Protein AF-A0AAW2VPW2-F1 (afdb_monomer_lite)

Secondary structure (DSSP, 8-state):
-----------------PPPP---TTSS----S-GGGTTHHHHHHHHHHHHHHHHH------HHHHHHH-HHHHHHHHHHHTT-----TT------HHHHHHHTTPPPP-PPP---PPPPEEETTEEE----

Structure (mmCIF, N/CA/C/O backbone):
data_AF-A0AAW2VPW2-F1
#
_entry.id   AF-A0AAW2VPW2-F1
#
loop_
_atom_site.group_PDB
_atom_site.id
_atom_site.type_symbol
_atom_site.label_atom_id
_atom_site.label_alt_id
_atom_site.label_comp_id
_atom_site.label_asym_id
_atom_site.label_entity_id
_atom_site.label_seq_id
_atom_site.pdbx_PDB_ins_code
_atom_site.Cartn_x
_atom_site.Cartn_y
_atom_site.Cartn_z
_atom_site.occupancy
_atom_site.B_iso_or_equiv
_atom_site.auth_seq_id
_atom_site.auth_comp_id
_atom_site.auth_asym_id
_atom_site.auth_atom_id
_atom_site.pdbx_PDB_model_num
ATOM 1 N N . MET A 1 1 ? 89.823 -27.043 -47.434 1.00 43.06 1 MET A N 1
ATOM 2 C CA . MET A 1 1 ? 90.816 -27.596 -46.493 1.00 43.06 1 MET A CA 1
ATOM 3 C C . MET A 1 1 ? 91.525 -26.398 -45.897 1.00 43.06 1 MET A C 1
ATOM 5 O O . MET A 1 1 ? 91.712 -25.458 -46.658 1.00 43.06 1 MET A O 1
ATOM 9 N N . GLU A 1 2 ? 91.848 -26.469 -44.600 1.00 35.09 2 GLU A N 1
ATOM 10 C CA . GLU A 1 2 ? 92.498 -25.428 -43.776 1.00 35.09 2 GLU A CA 1
ATOM 11 C C . GLU A 1 2 ? 91.530 -24.369 -43.208 1.00 35.09 2 GLU A C 1
ATOM 13 O O . GLU A 1 2 ? 90.725 -23.810 -43.945 1.00 35.09 2 GLU A O 1
ATOM 18 N N . GLU A 1 3 ? 91.494 -24.029 -41.919 1.00 34.03 3 GLU A N 1
ATOM 19 C CA . GLU A 1 3 ? 91.870 -24.655 -40.638 1.00 34.03 3 GLU A CA 1
ATOM 20 C C . GLU A 1 3 ? 91.184 -23.794 -39.552 1.00 34.03 3 GLU A C 1
ATOM 22 O O . GLU A 1 3 ? 90.887 -22.620 -39.775 1.00 34.03 3 GLU A O 1
ATOM 27 N N . ALA A 1 4 ? 90.876 -24.375 -38.394 1.00 43.75 4 ALA A N 1
ATOM 28 C CA . ALA A 1 4 ? 90.246 -23.677 -37.275 1.00 43.75 4 ALA A CA 1
ATOM 29 C C . ALA A 1 4 ? 91.292 -23.014 -36.369 1.00 43.75 4 ALA A C 1
ATOM 31 O O . ALA A 1 4 ? 92.304 -23.647 -36.088 1.00 43.75 4 ALA A O 1
ATOM 32 N N . GLN A 1 5 ? 90.986 -21.848 -35.783 1.00 38.81 5 GLN A N 1
ATOM 33 C CA . GLN A 1 5 ? 91.510 -21.461 -34.466 1.00 38.81 5 GLN A CA 1
ATOM 34 C C . GLN A 1 5 ? 90.438 -20.753 -33.618 1.00 38.81 5 GLN A C 1
ATOM 36 O O . GLN A 1 5 ? 89.663 -19.933 -34.102 1.00 38.81 5 GLN A O 1
ATOM 41 N N . ASN A 1 6 ? 90.405 -21.174 -32.356 1.00 38.25 6 ASN A N 1
ATOM 42 C CA . ASN A 1 6 ? 89.469 -20.894 -31.264 1.00 38.25 6 ASN A CA 1
ATOM 43 C C . ASN A 1 6 ? 90.100 -19.904 -30.250 1.00 38.25 6 ASN A C 1
ATOM 45 O O . ASN A 1 6 ? 91.305 -19.678 -30.347 1.00 38.25 6 ASN A O 1
ATOM 49 N N . GLN A 1 7 ? 89.309 -19.472 -29.248 1.00 35.81 7 GLN A N 1
ATOM 50 C CA . GLN A 1 7 ? 89.607 -18.823 -27.937 1.00 35.81 7 GLN A CA 1
ATOM 51 C C . GLN A 1 7 ? 89.000 -17.407 -27.812 1.00 35.81 7 GLN A C 1
ATOM 53 O O . GLN A 1 7 ? 89.174 -16.616 -28.729 1.00 35.81 7 GLN A O 1
ATOM 58 N N . ASN A 1 8 ? 88.330 -16.936 -26.748 1.00 30.03 8 ASN A N 1
ATOM 59 C CA . ASN A 1 8 ? 87.847 -17.401 -25.426 1.00 30.03 8 ASN A CA 1
ATOM 60 C C . ASN A 1 8 ? 86.848 -16.305 -24.926 1.00 30.03 8 ASN A C 1
ATOM 62 O O . ASN A 1 8 ? 87.063 -15.142 -25.247 1.00 30.03 8 ASN A O 1
ATOM 66 N N . GLU A 1 9 ? 85.674 -16.665 -24.382 1.00 36.31 9 GLU A N 1
ATOM 67 C CA . GLU A 1 9 ? 85.170 -16.455 -22.990 1.00 36.31 9 GLU A CA 1
ATOM 68 C C . GLU A 1 9 ? 84.691 -15.043 -22.546 1.00 36.31 9 GLU A C 1
ATOM 70 O O . GLU A 1 9 ? 85.204 -14.028 -22.994 1.00 36.31 9 GLU A O 1
ATOM 75 N N . GLU A 1 10 ? 83.715 -15.066 -21.612 1.00 29.89 10 GLU A N 1
ATOM 76 C CA . GLU A 1 10 ? 82.969 -13.985 -20.908 1.00 29.89 10 GLU A CA 1
ATOM 77 C C . GLU A 1 10 ? 81.795 -13.344 -21.694 1.00 29.89 10 GLU A C 1
ATOM 79 O O . GLU A 1 10 ? 81.925 -12.988 -22.855 1.00 29.89 10 GLU A O 1
ATOM 84 N N . GLU A 1 11 ? 80.570 -13.145 -21.193 1.00 28.67 11 GLU A N 1
ATOM 85 C CA . GLU A 1 11 ? 79.921 -13.361 -19.895 1.00 28.67 11 GLU A CA 1
ATOM 86 C C . GLU A 1 11 ? 78.376 -13.295 -20.083 1.00 28.67 11 GLU A C 1
ATOM 88 O O . GLU A 1 11 ? 77.850 -12.885 -21.120 1.00 28.67 11 GLU A O 1
ATOM 93 N N . ILE A 1 12 ? 77.653 -13.732 -19.054 1.00 40.50 12 ILE A N 1
ATOM 94 C CA . ILE A 1 12 ? 76.203 -13.966 -18.921 1.00 40.50 12 ILE A CA 1
ATOM 95 C C . ILE A 1 12 ? 75.358 -12.676 -19.024 1.00 40.50 12 ILE A C 1
ATOM 97 O O . ILE A 1 12 ? 75.709 -11.688 -18.393 1.00 40.50 12 ILE A O 1
ATOM 101 N N . HIS A 1 13 ? 74.190 -12.703 -19.696 1.00 33.31 13 HIS A N 1
ATOM 102 C CA . HIS A 1 13 ? 73.007 -11.924 -19.261 1.00 33.31 13 HIS A CA 1
ATOM 103 C C . HIS A 1 13 ? 71.665 -12.428 -19.846 1.00 33.31 13 HIS A C 1
ATOM 105 O O . HIS A 1 13 ? 71.411 -12.400 -21.047 1.00 33.31 13 HIS A O 1
ATOM 111 N N . ASP A 1 14 ? 70.820 -12.886 -18.920 1.00 32.06 14 ASP A N 1
ATOM 112 C CA . ASP A 1 14 ? 69.393 -12.588 -18.746 1.00 32.06 14 ASP A CA 1
ATOM 113 C C . ASP A 1 14 ? 68.339 -12.970 -19.807 1.00 32.06 14 ASP A C 1
ATOM 115 O O . ASP A 1 14 ? 68.011 -12.241 -20.736 1.00 32.06 14 ASP A O 1
ATOM 119 N N . GLY A 1 15 ? 67.650 -14.080 -19.507 1.00 35.53 15 GLY A N 1
ATOM 120 C CA . GLY A 1 15 ? 66.208 -14.041 -19.220 1.00 35.53 15 GLY A CA 1
ATOM 121 C C . GLY A 1 15 ? 65.244 -13.771 -20.379 1.00 35.53 15 GLY A C 1
ATOM 122 O O . GLY A 1 15 ? 64.735 -12.665 -20.543 1.00 35.53 15 GLY A O 1
ATOM 123 N N . ILE A 1 16 ? 64.843 -14.831 -21.086 1.00 43.50 16 ILE A N 1
ATOM 124 C CA . ILE A 1 16 ? 63.654 -14.822 -21.952 1.00 43.50 16 ILE A CA 1
ATOM 125 C C . ILE A 1 16 ? 62.398 -14.765 -21.064 1.00 43.50 16 ILE A C 1
ATOM 127 O O . ILE A 1 16 ? 61.928 -15.790 -20.570 1.00 43.50 16 ILE A O 1
ATOM 131 N N . ILE A 1 17 ? 61.820 -13.575 -20.877 1.00 40.06 17 ILE A N 1
ATOM 132 C CA . ILE A 1 17 ? 60.444 -13.430 -20.381 1.00 40.06 17 ILE A CA 1
ATOM 133 C C . ILE A 1 17 ? 59.517 -13.514 -21.594 1.00 40.06 17 ILE A C 1
ATOM 135 O O . ILE A 1 17 ? 59.367 -12.565 -22.364 1.00 40.06 17 ILE A O 1
ATOM 139 N N . GLY A 1 18 ? 58.907 -14.685 -21.783 1.00 40.62 18 GLY A N 1
ATOM 140 C CA . GLY A 1 18 ? 57.836 -14.876 -22.754 1.00 40.62 18 GLY A CA 1
ATOM 141 C C . GLY A 1 18 ? 56.686 -13.906 -22.479 1.00 40.62 18 GLY A C 1
ATOM 142 O O . GLY A 1 18 ? 56.134 -13.869 -21.382 1.00 40.62 18 GLY A O 1
ATOM 143 N N . SER A 1 19 ? 56.332 -13.109 -23.486 1.00 49.72 19 SER A N 1
ATOM 144 C CA . SER A 1 19 ? 55.151 -12.244 -23.462 1.00 49.72 19 SER A CA 1
ATOM 145 C C . SER A 1 19 ? 53.878 -13.083 -23.249 1.00 49.72 19 SER A C 1
ATOM 147 O O . SER A 1 19 ? 53.736 -14.126 -23.898 1.00 49.72 19 SER A O 1
ATOM 149 N N . PRO A 1 20 ? 52.943 -12.673 -22.369 1.00 54.88 20 PRO A N 1
ATOM 150 C CA . PRO A 1 20 ? 51.717 -13.426 -22.137 1.00 54.88 20 PRO A CA 1
ATOM 151 C C . PRO A 1 20 ? 50.840 -13.440 -23.403 1.00 54.88 20 PRO A C 1
ATOM 153 O O . PRO A 1 20 ? 50.791 -12.444 -24.136 1.00 54.88 20 PRO A O 1
ATOM 156 N N . PRO A 1 21 ? 50.122 -14.546 -23.683 1.00 51.12 21 PRO A N 1
ATOM 157 C CA . PRO A 1 21 ? 49.302 -14.652 -24.879 1.00 51.12 21 PRO A CA 1
ATOM 158 C C . PRO A 1 21 ? 48.212 -13.579 -24.860 1.00 51.12 21 PRO A C 1
ATOM 160 O O . PRO A 1 21 ? 47.407 -13.493 -23.932 1.00 51.12 21 PRO A O 1
ATOM 163 N N . LYS A 1 22 ? 48.196 -12.745 -25.905 1.00 59.28 22 LYS A N 1
ATOM 164 C CA . LYS A 1 22 ? 47.176 -11.714 -26.111 1.00 59.28 22 LYS A CA 1
ATOM 165 C C . LYS A 1 22 ? 45.811 -12.392 -26.242 1.00 59.28 22 LYS A C 1
ATOM 167 O O . LYS A 1 22 ? 45.513 -12.990 -27.274 1.00 59.28 22 LYS A O 1
ATOM 172 N N . LEU A 1 23 ? 44.981 -12.290 -25.205 1.00 60.16 23 LEU A N 1
ATOM 173 C CA . LEU A 1 23 ? 43.576 -12.674 -25.281 1.00 60.16 23 LEU A CA 1
ATOM 174 C C . LEU A 1 23 ? 42.884 -11.750 -26.290 1.00 60.16 23 LEU A C 1
ATOM 176 O O . LEU A 1 23 ? 42.780 -10.542 -26.079 1.00 60.16 23 LEU A O 1
ATOM 180 N N . ASN A 1 24 ? 42.443 -12.314 -27.413 1.00 56.25 24 ASN A N 1
ATOM 181 C CA . ASN A 1 24 ? 41.628 -11.598 -28.384 1.00 56.25 24 ASN A CA 1
ATOM 182 C C . ASN A 1 24 ? 40.241 -11.355 -27.766 1.00 56.25 24 ASN A C 1
ATOM 184 O O . ASN A 1 24 ? 39.415 -12.262 -27.681 1.00 56.25 24 ASN A O 1
ATOM 188 N N . LEU A 1 25 ? 40.011 -10.124 -27.304 1.00 57.66 25 LEU A N 1
ATOM 189 C CA . LEU A 1 25 ? 38.808 -9.695 -26.586 1.00 57.66 25 LEU A CA 1
ATOM 190 C C . LEU A 1 25 ? 37.556 -9.584 -27.485 1.00 57.66 25 LEU A C 1
ATOM 192 O O . LEU A 1 25 ? 36.490 -9.213 -27.007 1.00 57.66 25 LEU A O 1
ATOM 196 N N . ASN A 1 26 ? 37.640 -9.938 -28.771 1.00 59.62 26 ASN A N 1
ATOM 197 C CA . ASN A 1 26 ? 36.562 -9.689 -29.735 1.00 59.62 26 ASN A CA 1
ATOM 198 C C . ASN A 1 26 ? 35.601 -10.876 -29.941 1.00 59.62 26 ASN A C 1
ATOM 200 O O . ASN A 1 26 ? 34.778 -10.827 -30.851 1.00 59.62 26 ASN A O 1
ATOM 204 N N . ALA A 1 27 ? 35.676 -11.935 -29.126 1.00 62.16 27 ALA A N 1
ATOM 205 C CA . ALA A 1 27 ? 34.827 -13.126 -29.285 1.00 62.16 27 ALA A CA 1
ATOM 206 C C . ALA A 1 27 ? 34.004 -13.524 -28.044 1.00 62.16 27 ALA A C 1
ATOM 208 O O . ALA A 1 27 ? 33.235 -14.481 -28.116 1.00 62.16 27 ALA A O 1
ATOM 209 N N . ILE A 1 28 ? 34.118 -12.809 -26.918 1.00 64.31 28 ILE A N 1
ATOM 210 C CA . ILE A 1 28 ? 33.313 -13.096 -25.721 1.00 64.31 28 ILE A CA 1
ATOM 211 C C . ILE A 1 28 ? 32.176 -12.068 -25.661 1.00 64.31 28 ILE A C 1
ATOM 213 O O . ILE A 1 28 ? 32.451 -10.894 -25.400 1.00 64.31 28 ILE A O 1
ATOM 217 N N . PRO A 1 29 ? 30.906 -12.450 -25.911 1.00 69.75 29 PRO A N 1
ATOM 218 C CA . PRO A 1 29 ? 29.796 -11.529 -25.715 1.00 69.75 29 PRO A CA 1
ATOM 219 C C . PRO A 1 29 ? 29.795 -11.077 -24.247 1.00 69.75 29 PRO A C 1
ATOM 221 O O . PRO A 1 29 ? 29.987 -11.916 -23.361 1.00 69.75 29 PRO A O 1
ATOM 224 N N . PRO A 1 30 ? 29.613 -9.774 -23.965 1.00 74.31 30 PRO A N 1
ATOM 225 C CA . PRO A 1 30 ? 29.689 -9.268 -22.603 1.00 74.31 30 PRO A CA 1
ATOM 226 C C . PRO A 1 30 ? 28.693 -10.028 -21.728 1.00 74.31 30 PRO A C 1
ATOM 228 O O . PRO A 1 30 ? 27.521 -10.165 -22.084 1.00 74.31 30 PRO A O 1
ATOM 231 N N . TYR A 1 31 ? 29.157 -10.545 -20.589 1.00 78.81 31 TYR A N 1
ATOM 232 C CA . TYR A 1 31 ? 28.273 -11.164 -19.610 1.00 78.81 31 TYR A CA 1
ATOM 233 C C . TYR A 1 31 ? 27.295 -10.102 -19.107 1.00 78.81 31 TYR A C 1
ATOM 235 O O . TYR A 1 31 ? 27.683 -9.165 -18.410 1.00 78.81 31 TYR A O 1
ATOM 243 N N . ILE A 1 32 ? 26.024 -10.228 -19.491 1.00 72.69 32 ILE A N 1
ATOM 244 C CA . ILE A 1 32 ? 24.972 -9.326 -19.033 1.00 72.69 32 ILE A CA 1
ATOM 245 C C . ILE A 1 32 ? 24.369 -9.927 -17.762 1.00 72.69 32 ILE A C 1
ATOM 247 O O . ILE A 1 32 ? 23.655 -10.933 -17.850 1.00 72.69 32 ILE A O 1
ATOM 251 N N . PRO A 1 33 ? 24.589 -9.326 -16.580 1.00 79.12 33 PRO A N 1
ATOM 252 C CA . PRO A 1 33 ? 23.878 -9.750 -15.389 1.00 79.12 33 PRO A CA 1
ATOM 253 C C . PRO A 1 33 ? 22.371 -9.540 -15.606 1.00 79.12 33 PRO A C 1
ATOM 255 O O . PRO A 1 33 ? 21.915 -8.454 -15.965 1.00 79.12 33 PRO A O 1
ATOM 258 N N . TYR A 1 34 ? 21.592 -10.597 -15.369 1.00 71.88 34 TYR A N 1
ATOM 259 C CA . TYR A 1 34 ? 20.135 -10.667 -15.566 1.00 71.88 34 TYR A CA 1
ATOM 260 C C . TYR A 1 34 ? 19.651 -10.576 -17.034 1.00 71.88 34 TYR A C 1
ATOM 262 O O . TYR A 1 34 ? 18.859 -9.687 -17.366 1.00 71.88 34 TYR A O 1
ATOM 270 N N . PRO A 1 35 ? 19.984 -11.553 -17.904 1.00 67.50 35 PRO A N 1
ATOM 271 C CA . PRO A 1 35 ? 19.576 -11.566 -19.320 1.00 67.50 35 PRO A CA 1
ATOM 272 C C . PRO A 1 35 ? 18.055 -11.481 -19.527 1.00 67.50 35 PRO A C 1
ATOM 274 O O . PRO A 1 35 ? 17.560 -10.867 -20.471 1.00 67.50 35 PRO A O 1
ATOM 277 N N . LYS A 1 36 ? 17.289 -12.032 -18.576 1.00 67.25 36 LYS A N 1
ATOM 278 C CA . LYS A 1 36 ? 15.818 -11.995 -18.564 1.00 67.25 36 LYS A CA 1
ATOM 279 C C . LYS A 1 36 ? 15.242 -10.574 -18.490 1.00 67.25 36 LYS A C 1
ATOM 281 O O . LYS A 1 36 ? 14.082 -10.385 -18.837 1.00 67.25 36 LYS A O 1
ATOM 286 N N . ARG A 1 37 ? 16.017 -9.569 -18.055 1.00 65.44 37 ARG A N 1
ATOM 287 C CA . ARG A 1 37 ? 15.591 -8.157 -18.020 1.00 65.44 37 ARG A CA 1
ATOM 288 C C . ARG A 1 37 ? 15.418 -7.581 -19.426 1.00 65.44 37 ARG A C 1
ATOM 290 O O . ARG A 1 37 ? 14.518 -6.780 -19.633 1.00 65.44 37 ARG A O 1
ATOM 297 N N . ILE A 1 38 ? 16.227 -8.026 -20.386 1.00 64.69 38 ILE A N 1
ATOM 298 C CA . ILE A 1 38 ? 16.178 -7.556 -21.779 1.00 64.69 38 ILE A CA 1
ATOM 299 C C . ILE A 1 38 ? 14.970 -8.162 -22.513 1.00 64.69 38 ILE A C 1
ATOM 301 O O . ILE A 1 38 ? 14.319 -7.491 -23.316 1.00 64.69 38 ILE A O 1
ATOM 305 N N . LEU A 1 39 ? 14.591 -9.393 -22.151 1.00 62.28 39 LEU A N 1
ATOM 306 C CA . LEU A 1 39 ? 13.414 -10.085 -22.688 1.00 62.28 39 LEU A CA 1
ATOM 307 C C . LEU A 1 39 ? 12.074 -9.420 -22.291 1.00 62.28 39 LEU A C 1
ATOM 309 O O . LEU A 1 39 ? 11.051 -9.677 -22.924 1.00 62.28 39 LEU A O 1
ATOM 313 N N . LYS A 1 40 ? 12.068 -8.527 -21.288 1.00 63.72 40 LYS A N 1
ATOM 314 C CA . LYS A 1 40 ? 10.859 -7.834 -20.805 1.00 63.72 40 LYS A CA 1
ATOM 315 C C . LYS A 1 40 ? 10.232 -6.894 -21.832 1.00 63.72 40 LYS A C 1
ATOM 317 O O . LYS A 1 40 ? 9.027 -6.700 -21.813 1.00 63.72 40 LYS A O 1
ATOM 322 N N . THR A 1 41 ? 11.005 -6.375 -22.784 1.00 67.50 41 THR A N 1
ATOM 323 C CA . THR A 1 41 ? 10.526 -5.320 -23.694 1.00 67.50 41 THR A CA 1
ATOM 324 C C . THR A 1 41 ? 9.368 -5.751 -24.602 1.00 67.50 41 THR A C 1
ATOM 326 O O . THR A 1 41 ? 8.505 -4.933 -24.919 1.00 67.50 41 THR A O 1
ATOM 329 N N . ASN A 1 42 ? 9.312 -7.020 -25.026 1.00 72.06 42 ASN A N 1
ATOM 330 C CA . ASN A 1 42 ? 8.175 -7.534 -25.797 1.00 72.06 42 ASN A CA 1
ATOM 331 C C . ASN A 1 42 ? 6.957 -7.770 -24.894 1.00 72.06 42 ASN A C 1
ATOM 333 O O . ASN A 1 42 ? 5.850 -7.376 -25.253 1.00 72.06 42 ASN A O 1
ATOM 337 N N . LEU A 1 43 ? 7.176 -8.329 -23.701 1.00 81.69 43 LEU A N 1
ATOM 338 C CA . LEU A 1 43 ? 6.124 -8.572 -22.716 1.00 81.69 43 LEU A CA 1
ATOM 339 C C . LEU A 1 43 ? 5.472 -7.265 -22.249 1.00 81.69 43 LEU A C 1
ATOM 341 O O . LEU A 1 43 ? 4.251 -7.174 -22.229 1.00 81.69 43 LEU A O 1
ATOM 345 N N . ASP A 1 44 ? 6.267 -6.233 -21.971 1.00 82.44 44 ASP A N 1
ATOM 346 C CA . ASP A 1 44 ? 5.789 -4.916 -21.545 1.00 82.44 44 ASP A CA 1
ATOM 347 C C . ASP A 1 44 ? 4.973 -4.234 -22.654 1.00 82.44 44 ASP A C 1
ATOM 349 O O . ASP A 1 44 ? 3.937 -3.627 -22.385 1.00 82.44 44 ASP A O 1
ATOM 353 N N . LYS A 1 45 ? 5.376 -4.396 -23.925 1.00 87.19 45 LYS A N 1
ATOM 354 C CA . LYS A 1 45 ? 4.588 -3.933 -25.082 1.00 87.19 45 LYS A CA 1
ATOM 355 C C . LYS A 1 45 ? 3.245 -4.658 -25.188 1.00 87.19 45 LYS A C 1
ATOM 357 O O . LYS A 1 45 ? 2.236 -4.016 -25.475 1.00 87.19 45 LYS A O 1
ATOM 362 N N . GLN A 1 46 ? 3.211 -5.974 -24.968 1.00 87.38 46 GLN A N 1
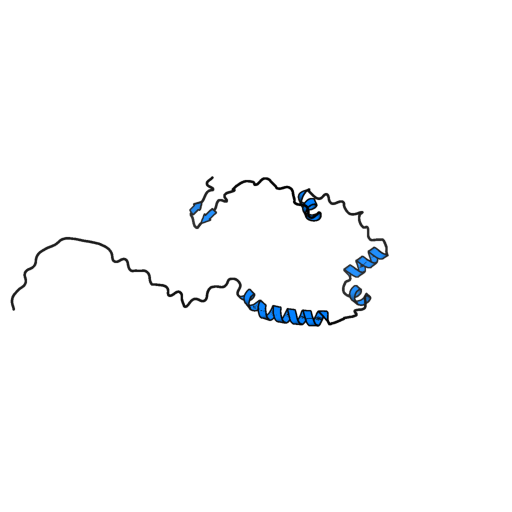ATOM 363 C CA . GLN A 1 46 ? 1.957 -6.739 -24.971 1.00 87.38 46 GLN A CA 1
ATOM 364 C C . GLN A 1 46 ? 1.072 -6.375 -23.773 1.00 87.38 46 GLN A C 1
ATOM 366 O O . GLN A 1 46 ? -0.137 -6.213 -23.928 1.00 87.38 46 GLN A O 1
ATOM 371 N N . PHE A 1 47 ? 1.669 -6.164 -22.601 1.00 89.56 47 PHE A N 1
ATOM 372 C CA . PHE A 1 47 ? 0.966 -5.727 -21.399 1.00 89.56 47 PHE A CA 1
ATOM 373 C C . PHE A 1 47 ? 0.370 -4.326 -21.575 1.00 89.56 47 PHE A C 1
ATOM 375 O O . PHE A 1 47 ? -0.784 -4.101 -21.221 1.00 89.56 47 PHE A O 1
ATOM 382 N N . GLY A 1 48 ? 1.100 -3.407 -22.214 1.00 91.62 48 GLY A N 1
ATOM 383 C CA . GLY A 1 48 ? 0.600 -2.079 -22.575 1.00 91.62 48 GLY A CA 1
ATOM 384 C C . GLY A 1 48 ? -0.641 -2.131 -23.473 1.00 91.62 48 GLY A C 1
ATOM 385 O O . GLY A 1 48 ? -1.617 -1.434 -23.204 1.00 91.62 48 GLY A O 1
ATOM 386 N N . LYS A 1 49 ? -0.652 -3.012 -24.485 1.00 92.19 49 LYS A N 1
ATOM 387 C CA . LYS A 1 49 ? -1.837 -3.243 -25.333 1.00 92.19 49 LYS A CA 1
ATOM 388 C C . LYS A 1 49 ? -3.012 -3.818 -24.540 1.00 92.19 49 LYS A C 1
ATOM 390 O O . LYS A 1 49 ? -4.138 -3.359 -24.705 1.00 92.19 49 LYS A O 1
ATOM 395 N N . LEU A 1 50 ? -2.758 -4.791 -23.660 1.00 91.31 50 LEU A N 1
ATOM 396 C CA . LEU A 1 50 ? -3.781 -5.367 -22.781 1.00 91.31 50 LEU A CA 1
ATOM 397 C C . LEU A 1 50 ? -4.410 -4.301 -21.873 1.00 91.31 50 LEU A C 1
ATOM 399 O O . LEU A 1 50 ? -5.629 -4.252 -21.758 1.00 91.31 50 LEU A O 1
ATOM 403 N N . LEU A 1 51 ? -3.593 -3.434 -21.269 1.00 89.94 51 LEU A N 1
ATOM 404 C CA . LEU A 1 51 ? -4.032 -2.299 -20.450 1.00 89.94 51 LEU A CA 1
ATOM 405 C C . LEU A 1 51 ? -4.901 -1.314 -21.235 1.00 89.94 51 LEU A C 1
ATOM 407 O O . LEU A 1 51 ? -5.863 -0.766 -20.705 1.00 89.94 51 LEU A O 1
ATOM 411 N N . GLU A 1 52 ? -4.563 -1.055 -22.496 1.00 91.25 52 GLU A N 1
ATOM 412 C CA . GLU A 1 52 ? -5.358 -0.167 -23.340 1.00 91.25 52 GLU A CA 1
ATOM 413 C C . GLU A 1 52 ? -6.731 -0.767 -23.670 1.00 91.25 52 GLU A C 1
ATOM 415 O O . GLU A 1 52 ? -7.738 -0.058 -23.664 1.00 91.25 52 GLU A O 1
ATOM 420 N N . ILE A 1 53 ? -6.784 -2.080 -23.912 1.00 89.69 53 ILE A N 1
ATOM 421 C CA . ILE A 1 53 ? -8.033 -2.815 -24.127 1.00 89.69 53 ILE A CA 1
ATOM 422 C C . ILE A 1 53 ? -8.849 -2.853 -22.829 1.00 89.69 53 ILE A C 1
ATOM 424 O O . ILE A 1 53 ? -10.034 -2.532 -22.853 1.00 89.69 53 ILE A O 1
ATOM 428 N N . SER A 1 54 ? -8.232 -3.166 -21.687 1.00 83.94 54 SER A N 1
ATOM 429 C CA . SER A 1 54 ? -8.935 -3.286 -20.404 1.00 83.94 54 SER A CA 1
ATOM 430 C C . SER A 1 54 ? -9.525 -1.966 -19.915 1.00 83.94 54 SER A C 1
ATOM 432 O O . SER A 1 54 ? -10.620 -1.971 -19.368 1.00 83.94 54 SER A O 1
ATOM 434 N N . LYS A 1 55 ? -8.876 -0.827 -20.185 1.00 84.25 55 LYS A N 1
ATOM 435 C CA . LYS A 1 55 ? -9.437 0.509 -19.906 1.00 84.25 55 LYS A CA 1
ATOM 436 C C . LYS A 1 55 ? -10.733 0.796 -20.669 1.00 84.25 55 LYS A C 1
ATOM 438 O O . LYS A 1 55 ? -11.551 1.573 -20.190 1.00 84.25 55 LYS A O 1
ATOM 443 N N . LYS A 1 56 ? -10.898 0.216 -21.862 1.00 86.56 56 LYS A N 1
ATOM 444 C CA . LYS A 1 56 ? -12.105 0.358 -22.698 1.00 86.56 56 LYS A CA 1
ATOM 445 C C . LYS A 1 56 ? -13.185 -0.654 -22.315 1.00 86.56 56 LYS A C 1
ATOM 447 O O . LYS A 1 56 ? -14.356 -0.434 -22.611 1.00 86.56 56 LYS A O 1
ATOM 452 N N . ILE A 1 57 ? -12.804 -1.758 -21.671 1.00 84.31 57 ILE A N 1
ATOM 453 C CA . ILE A 1 57 ? -13.747 -2.745 -21.157 1.00 84.31 57 ILE A CA 1
ATOM 454 C C . ILE A 1 57 ? -14.451 -2.141 -19.940 1.00 84.31 57 ILE A C 1
ATOM 456 O O . ILE A 1 57 ? -13.871 -1.982 -18.869 1.00 84.31 57 ILE A O 1
ATOM 460 N N . HIS A 1 58 ? -15.733 -1.836 -20.102 1.00 73.94 58 HIS A N 1
ATOM 461 C CA . HIS A 1 58 ? -16.608 -1.501 -18.992 1.00 73.94 58 HIS A CA 1
ATOM 462 C C . HIS A 1 58 ? -17.315 -2.776 -18.526 1.00 73.94 58 HIS A C 1
ATOM 464 O O . HIS A 1 58 ? -18.226 -3.262 -19.195 1.00 73.94 58 HIS A O 1
ATOM 470 N N . VAL A 1 59 ? -16.873 -3.349 -17.404 1.00 78.44 59 VAL A N 1
ATOM 471 C CA . VAL A 1 59 ? -17.567 -4.483 -16.779 1.00 78.44 59 VAL A CA 1
ATOM 472 C C . VAL A 1 59 ? -18.491 -3.944 -15.696 1.00 78.44 59 VAL A C 1
ATOM 474 O O . VAL A 1 59 ? -18.024 -3.364 -14.718 1.00 78.44 59 VAL A O 1
ATOM 477 N N . ASN A 1 60 ? -19.795 -4.160 -15.854 1.00 78.06 60 ASN A N 1
ATOM 478 C CA . ASN A 1 60 ? -20.750 -3.958 -14.773 1.00 78.06 60 ASN A CA 1
ATOM 479 C C . ASN A 1 60 ? -20.871 -5.269 -13.993 1.00 78.06 60 ASN A C 1
ATOM 481 O O . ASN A 1 60 ? -21.570 -6.185 -14.425 1.00 78.06 60 ASN A O 1
ATOM 485 N N . ILE A 1 61 ? -20.137 -5.380 -12.887 1.00 82.69 61 ILE A N 1
ATOM 486 C CA . ILE A 1 61 ? -20.262 -6.519 -11.977 1.00 82.69 61 ILE A CA 1
ATOM 487 C C . ILE A 1 61 ? -21.254 -6.117 -10.889 1.00 82.69 61 ILE A C 1
ATOM 489 O O . ILE A 1 61 ? -21.025 -5.103 -10.219 1.00 82.69 61 ILE A O 1
ATOM 493 N N . PRO A 1 62 ? -22.337 -6.885 -10.681 1.00 88.56 62 PRO A N 1
ATOM 494 C CA . PRO A 1 62 ? -23.224 -6.660 -9.556 1.00 88.56 62 PRO A CA 1
ATOM 495 C C . PRO A 1 62 ? -22.427 -6.613 -8.251 1.00 88.56 62 PRO A C 1
ATOM 497 O O . PRO A 1 62 ? -21.598 -7.480 -7.976 1.00 88.56 62 PRO A O 1
ATOM 500 N N . TYR A 1 63 ? -22.691 -5.605 -7.419 1.00 85.06 63 TYR A N 1
ATOM 501 C CA . TYR A 1 63 ? -21.957 -5.418 -6.165 1.00 85.06 63 TYR A CA 1
ATOM 502 C C . TYR A 1 63 ? -21.991 -6.672 -5.279 1.00 85.06 63 TYR A C 1
ATOM 504 O O . TYR A 1 63 ? -20.992 -7.031 -4.662 1.00 85.06 63 TYR A O 1
ATOM 512 N N . ILE A 1 64 ? -23.119 -7.388 -5.282 1.00 87.75 64 ILE A N 1
ATOM 513 C CA . ILE A 1 64 ? -23.302 -8.615 -4.506 1.00 87.75 64 ILE A CA 1
ATOM 514 C C . ILE A 1 64 ? -22.355 -9.746 -4.926 1.00 87.75 64 ILE A C 1
ATOM 516 O O . ILE A 1 64 ? -21.879 -10.487 -4.066 1.00 87.75 64 ILE A O 1
ATOM 520 N N . ASP A 1 65 ? -22.007 -9.829 -6.210 1.00 89.69 65 ASP A N 1
ATOM 521 C CA . ASP A 1 65 ? -21.081 -10.841 -6.717 1.00 89.69 65 ASP A CA 1
ATOM 522 C C . ASP A 1 65 ? -19.659 -10.544 -6.237 1.00 89.69 65 ASP A C 1
ATOM 524 O O . ASP A 1 65 ? -18.947 -11.447 -5.797 1.00 89.69 65 ASP A O 1
ATOM 528 N N . VAL A 1 66 ? -19.265 -9.265 -6.216 1.00 90.75 66 VAL A N 1
ATOM 529 C CA . VAL A 1 66 ? -17.979 -8.825 -5.648 1.00 90.75 66 VAL A CA 1
ATOM 530 C C . VAL A 1 66 ? -17.902 -9.164 -4.161 1.00 90.75 66 VAL A C 1
ATOM 532 O O . VAL A 1 66 ? -16.894 -9.702 -3.703 1.00 90.75 66 VAL A O 1
ATOM 535 N N . LEU A 1 67 ? -18.976 -8.911 -3.406 1.00 91.44 67 LEU A N 1
ATOM 536 C CA . LEU A 1 67 ? -19.038 -9.270 -1.987 1.00 91.44 67 LEU A CA 1
ATOM 537 C C . LEU A 1 67 ? -18.942 -10.779 -1.768 1.00 91.44 67 LEU A C 1
ATOM 539 O O . LEU A 1 67 ? -18.289 -11.214 -0.821 1.00 91.44 67 LEU A O 1
ATOM 543 N N . SER A 1 68 ? -19.545 -11.578 -2.649 1.00 91.81 68 SER A N 1
ATOM 544 C CA . SER A 1 68 ? -19.439 -13.034 -2.575 1.00 91.81 68 SER A CA 1
ATOM 545 C C . SER A 1 68 ? -18.019 -13.532 -2.858 1.00 91.81 68 SER A C 1
ATOM 547 O O . SER A 1 68 ? -17.598 -14.513 -2.251 1.00 91.81 68 SER A O 1
ATOM 549 N N . GLN A 1 69 ? -17.281 -12.875 -3.758 1.00 94.12 69 GLN A N 1
ATOM 550 C CA . GLN A 1 69 ? -15.884 -13.212 -4.071 1.00 94.12 69 GLN A CA 1
ATOM 551 C C . GLN A 1 69 ? -14.898 -12.705 -3.013 1.00 94.12 69 GLN A C 1
ATOM 553 O O . GLN A 1 69 ? -13.804 -13.250 -2.869 1.00 94.12 69 GLN A O 1
ATOM 558 N N . MET A 1 70 ? -15.275 -11.677 -2.249 1.00 95.56 70 MET A N 1
ATOM 559 C CA . MET A 1 70 ? -14.439 -11.057 -1.220 1.00 95.56 70 MET A CA 1
ATOM 560 C C . MET A 1 70 ? -15.110 -11.145 0.163 1.00 95.56 70 MET A C 1
ATOM 562 O O . MET A 1 70 ? -15.568 -10.126 0.694 1.00 95.56 70 MET A O 1
ATOM 566 N N . PRO A 1 71 ? -15.135 -12.335 0.804 1.00 92.12 71 PRO A N 1
ATOM 567 C CA . PRO A 1 71 ? -15.819 -12.533 2.084 1.00 92.12 71 PRO A CA 1
ATOM 568 C C . PRO A 1 71 ? -15.339 -11.601 3.205 1.00 92.12 71 PRO A C 1
ATOM 570 O O . PRO A 1 71 ? -16.126 -11.210 4.065 1.00 92.12 71 PRO A O 1
ATOM 573 N N . SER A 1 72 ? -14.057 -11.217 3.200 1.00 93.56 72 SER A N 1
ATOM 574 C CA . SER A 1 72 ? -13.488 -10.260 4.157 1.00 93.56 72 SER A CA 1
ATOM 575 C C . SER A 1 72 ? -14.119 -8.875 4.027 1.00 93.56 72 SER A C 1
ATOM 577 O O . SER A 1 72 ? -14.474 -8.263 5.032 1.00 93.56 72 SER A O 1
ATOM 579 N N . TYR A 1 73 ? -14.317 -8.409 2.795 1.00 91.94 73 TYR A N 1
ATOM 580 C CA . TYR A 1 73 ? -14.954 -7.130 2.515 1.00 91.94 73 TYR A CA 1
ATOM 581 C C . TYR A 1 73 ? -16.454 -7.176 2.835 1.00 91.94 73 TYR A C 1
ATOM 583 O O . TYR A 1 73 ? -16.977 -6.259 3.463 1.00 91.94 73 TYR A O 1
ATOM 591 N N . ALA A 1 74 ? -17.138 -8.282 2.526 1.00 92.88 74 ALA A N 1
ATOM 592 C CA . ALA A 1 74 ? -18.527 -8.491 2.938 1.00 92.88 74 ALA A CA 1
ATOM 593 C C . ALA A 1 74 ? -18.695 -8.461 4.469 1.00 92.88 74 ALA A C 1
ATOM 595 O O . ALA A 1 74 ? -19.612 -7.819 4.988 1.00 92.88 74 ALA A O 1
ATOM 596 N N . LYS A 1 75 ? -17.791 -9.118 5.208 1.00 91.06 75 LYS A N 1
ATOM 597 C CA . LYS A 1 75 ? -17.759 -9.092 6.677 1.00 91.06 75 LYS A CA 1
ATOM 598 C C . LYS A 1 75 ? -17.509 -7.678 7.206 1.00 91.06 75 LYS A C 1
ATOM 600 O O . LYS A 1 75 ? -18.236 -7.238 8.092 1.00 91.06 75 LYS A O 1
ATOM 605 N N . PHE A 1 76 ? -16.547 -6.964 6.629 1.00 89.50 76 PHE A N 1
ATOM 606 C CA . PHE A 1 76 ? -16.240 -5.577 6.975 1.00 89.50 76 PHE A CA 1
ATOM 607 C C . PHE A 1 76 ? -17.455 -4.660 6.803 1.00 89.50 76 PHE A C 1
ATOM 609 O O . PHE A 1 76 ? -17.842 -3.966 7.737 1.00 89.50 76 PHE A O 1
ATOM 616 N N . LEU A 1 77 ? -18.114 -4.699 5.642 1.00 90.50 77 LEU A N 1
ATOM 617 C CA . LEU A 1 77 ? -19.315 -3.899 5.393 1.00 90.50 77 LEU A CA 1
ATOM 618 C C . LEU A 1 77 ? -20.432 -4.246 6.366 1.00 90.50 77 LEU A C 1
ATOM 620 O O . LEU A 1 77 ? -21.105 -3.357 6.878 1.00 90.50 77 LEU A O 1
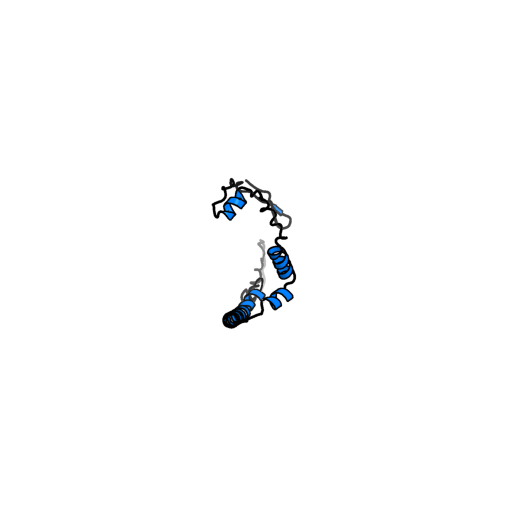ATOM 624 N N . LYS A 1 78 ? -20.618 -5.537 6.653 1.00 91.12 78 LYS A N 1
ATOM 625 C CA . LYS A 1 78 ? -21.595 -5.991 7.639 1.00 91.12 78 LYS A CA 1
ATOM 626 C C . LYS A 1 78 ? -21.304 -5.397 9.017 1.00 91.12 78 LYS A C 1
ATOM 628 O O . LYS A 1 78 ? -22.235 -4.951 9.682 1.00 91.12 78 LYS A O 1
ATOM 633 N N . GLU A 1 79 ? -20.049 -5.380 9.450 1.00 90.38 79 GLU A N 1
ATOM 634 C CA . GLU A 1 79 ? -19.632 -4.797 10.730 1.00 90.38 79 GLU A CA 1
ATOM 635 C C . GLU A 1 79 ? -19.781 -3.269 10.752 1.00 90.38 79 GLU A C 1
ATOM 637 O O . GLU A 1 79 ? -20.283 -2.733 11.744 1.00 90.38 79 GLU A O 1
ATOM 642 N N . ALA A 1 80 ? -19.437 -2.592 9.653 1.00 87.69 80 ALA A N 1
ATOM 643 C CA . ALA A 1 80 ? -19.582 -1.148 9.484 1.00 87.69 80 ALA A CA 1
ATOM 644 C C . ALA A 1 80 ? -21.057 -0.710 9.513 1.00 87.69 80 ALA A C 1
ATOM 646 O O . ALA A 1 80 ? -21.425 0.169 10.286 1.00 87.69 80 ALA A O 1
ATOM 647 N N . ILE A 1 81 ? -21.925 -1.374 8.740 1.00 88.69 81 ILE A N 1
ATOM 648 C CA . ILE A 1 81 ? -23.372 -1.093 8.693 1.00 88.69 81 ILE A CA 1
ATOM 649 C C . ILE A 1 81 ? -24.040 -1.434 10.028 1.00 88.69 81 ILE A C 1
ATOM 651 O O . ILE A 1 81 ? -24.945 -0.733 10.470 1.00 88.69 81 ILE A O 1
ATOM 655 N N . SER A 1 82 ? -23.586 -2.496 10.700 1.00 90.31 82 SER A N 1
ATOM 656 C CA . SER A 1 82 ? -24.119 -2.877 12.013 1.00 90.31 82 SER A CA 1
ATOM 657 C C . SER A 1 82 ? -23.630 -1.971 13.151 1.00 90.31 82 SER A C 1
ATOM 659 O O . SER A 1 82 ? -23.962 -2.251 14.302 1.00 90.31 82 SER A O 1
ATOM 661 N N . ASN A 1 83 ? -22.802 -0.954 12.866 1.00 78.56 83 ASN 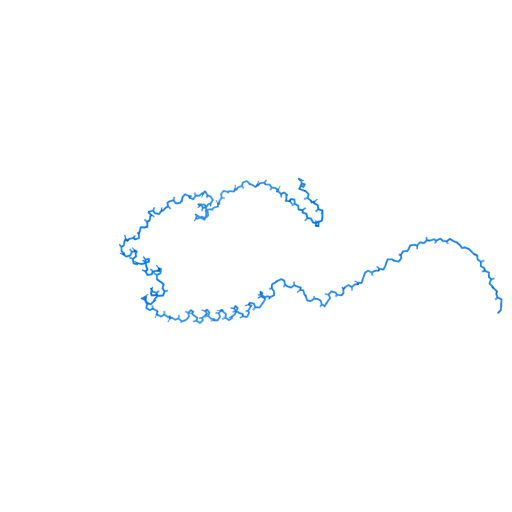A N 1
ATOM 662 C CA . ASN A 1 83 ? -22.100 -0.120 13.849 1.00 78.56 83 ASN A CA 1
ATOM 663 C C . ASN A 1 83 ? -21.370 -0.947 14.932 1.00 78.56 83 ASN A C 1
ATOM 665 O O . ASN A 1 83 ? -21.212 -0.530 16.077 1.00 78.56 83 ASN A O 1
ATOM 669 N N . LYS A 1 84 ? -20.974 -2.175 14.569 1.00 75.12 84 LYS A N 1
ATOM 670 C CA . LYS A 1 84 ? -20.198 -3.108 15.403 1.00 75.12 84 LYS A CA 1
ATOM 671 C C . LYS A 1 84 ? -18.707 -2.949 15.174 1.00 75.12 84 LYS A C 1
ATOM 673 O O . LYS A 1 84 ? -17.912 -3.493 15.936 1.00 75.12 84 LYS A O 1
ATOM 678 N N . MET A 1 85 ? -18.348 -2.232 14.116 1.00 75.75 85 MET A N 1
ATOM 679 C CA . MET A 1 85 ? -16.993 -1.802 13.881 1.00 75.75 85 MET A CA 1
ATOM 680 C C . MET A 1 85 ? -16.620 -0.817 14.985 1.00 75.75 85 MET A C 1
ATOM 682 O O . MET A 1 85 ? -16.971 0.359 14.946 1.00 75.75 85 MET A O 1
ATOM 686 N N . LYS A 1 86 ? -15.936 -1.334 16.005 1.00 70.81 86 LYS A N 1
ATOM 687 C CA . LYS A 1 86 ? -15.162 -0.501 16.909 1.00 70.81 86 LYS A CA 1
ATOM 688 C C . LYS A 1 86 ? -14.018 0.038 16.066 1.00 70.81 86 LYS A C 1
ATOM 690 O O . LYS A 1 86 ? -13.015 -0.639 15.866 1.00 70.81 86 LYS A O 1
ATOM 695 N N . TRP A 1 87 ? -14.207 1.224 15.509 1.00 66.69 87 TRP A N 1
ATOM 696 C CA . TRP A 1 87 ? -13.077 2.110 15.311 1.00 66.69 87 TRP A CA 1
ATOM 697 C C . TRP A 1 87 ? -12.607 2.343 16.738 1.00 66.69 87 TRP A C 1
ATOM 699 O O . TRP A 1 87 ? -13.255 3.085 17.468 1.00 66.69 87 TRP A O 1
ATOM 709 N N . GLU A 1 88 ? -11.637 1.560 17.219 1.00 63.91 88 GLU A N 1
ATOM 710 C CA . GLU A 1 88 ? -10.926 1.964 18.427 1.00 63.91 88 GLU A CA 1
ATOM 711 C C . GLU A 1 88 ? -10.515 3.396 18.132 1.00 63.91 88 GLU A C 1
ATOM 713 O O . GLU A 1 88 ? -9.839 3.604 17.123 1.00 63.91 88 GLU A O 1
ATOM 718 N N . ASP A 1 89 ? -11.125 4.354 18.845 1.00 60.03 89 ASP A N 1
ATOM 719 C CA . ASP A 1 89 ? -11.014 5.783 18.570 1.00 60.03 89 ASP A CA 1
ATOM 720 C C . ASP A 1 89 ? -9.544 6.063 18.319 1.00 60.03 89 ASP A C 1
ATOM 722 O O . ASP A 1 89 ? -8.755 5.921 19.250 1.00 60.03 89 ASP A O 1
ATOM 726 N N . GLY A 1 90 ? -9.222 6.296 17.035 1.00 59.53 90 GLY A N 1
ATOM 727 C CA . GLY A 1 90 ? -7.975 5.854 16.409 1.00 59.53 90 GLY A CA 1
ATOM 728 C C . GLY A 1 90 ? -6.840 5.752 17.400 1.00 59.53 90 GLY A C 1
ATOM 729 O O . GLY A 1 90 ? -6.444 6.804 17.897 1.00 59.53 90 GLY A O 1
ATOM 730 N N . ASP A 1 91 ? -6.360 4.529 17.677 1.00 61.84 91 ASP A N 1
ATOM 731 C CA . ASP A 1 91 ? -5.154 4.296 18.472 1.00 61.84 91 ASP A CA 1
ATOM 732 C C . ASP A 1 91 ? -4.175 5.411 18.139 1.00 61.84 91 ASP A C 1
ATOM 734 O O . ASP A 1 91 ? -3.657 5.477 17.017 1.00 61.84 91 ASP A O 1
ATOM 738 N N . ILE A 1 92 ? -4.026 6.366 19.065 1.00 66.38 92 ILE A N 1
ATOM 739 C CA . ILE A 1 92 ? -3.188 7.536 18.841 1.00 66.38 92 ILE A CA 1
ATOM 740 C C . ILE A 1 92 ? -1.775 6.987 18.901 1.00 66.38 92 ILE A C 1
ATOM 742 O O . ILE A 1 92 ? -1.123 6.954 19.947 1.00 66.38 92 ILE A O 1
ATOM 746 N N . MET A 1 93 ? -1.322 6.481 17.761 1.00 72.62 93 MET A N 1
ATOM 747 C CA . MET A 1 93 ? 0.022 6.008 17.573 1.00 72.62 93 MET A CA 1
ATOM 748 C C . MET A 1 93 ? 0.905 7.232 17.722 1.00 72.62 93 MET A C 1
ATOM 750 O O . MET A 1 93 ? 0.912 8.129 16.877 1.00 72.62 93 MET A O 1
ATOM 754 N N . LYS A 1 94 ? 1.632 7.290 18.837 1.00 80.94 94 LYS A N 1
ATOM 755 C CA . LYS A 1 94 ? 2.663 8.301 19.036 1.00 80.94 94 LYS A CA 1
ATOM 756 C C . LYS A 1 94 ? 3.728 8.087 17.969 1.00 80.94 94 LYS A C 1
ATOM 758 O O . LYS A 1 94 ? 4.542 7.173 18.070 1.00 80.94 94 LYS A O 1
ATOM 763 N N . LEU A 1 95 ? 3.696 8.919 16.936 1.00 88.12 95 LEU A N 1
ATOM 764 C CA . LEU A 1 95 ? 4.767 8.988 15.957 1.00 88.12 95 LEU A CA 1
ATOM 765 C C . LEU A 1 95 ? 5.980 9.646 16.614 1.00 88.12 95 LEU A C 1
ATOM 767 O O . LEU A 1 95 ? 5.840 10.621 17.356 1.00 88.12 95 LEU A O 1
ATOM 771 N N . ASN A 1 96 ? 7.170 9.122 16.331 1.00 89.38 96 ASN A N 1
ATOM 772 C CA . ASN A 1 96 ? 8.391 9.864 16.609 1.00 89.38 96 ASN A CA 1
ATOM 773 C C . ASN A 1 96 ? 8.487 11.077 15.658 1.00 89.38 96 ASN A C 1
ATOM 775 O O . ASN A 1 96 ? 7.753 11.186 14.668 1.00 89.38 96 ASN A O 1
ATOM 779 N N . GLU A 1 97 ? 9.387 12.007 15.971 1.00 85.88 97 GLU A N 1
ATOM 780 C CA . GLU A 1 97 ? 9.531 13.255 15.217 1.00 85.88 97 GLU A CA 1
ATOM 781 C C . GLU A 1 97 ? 9.830 13.000 13.728 1.00 85.88 97 GLU A C 1
ATOM 783 O O . GLU A 1 97 ? 9.214 13.621 12.862 1.00 85.88 97 GLU A O 1
ATOM 788 N N . GLU A 1 98 ? 10.671 12.010 13.419 1.00 87.62 98 GLU A N 1
ATOM 789 C CA . GLU A 1 98 ? 11.026 11.623 12.048 1.00 87.62 98 GLU A CA 1
ATOM 790 C C . GLU A 1 98 ? 9.819 11.142 11.230 1.00 87.62 98 GLU A C 1
ATOM 792 O O . GLU A 1 98 ? 9.552 11.669 10.147 1.00 87.62 98 GLU A O 1
ATOM 797 N N . CYS A 1 99 ? 9.044 10.185 11.748 1.00 88.44 99 CYS A N 1
ATOM 798 C CA . CYS A 1 99 ? 7.849 9.679 11.073 1.00 88.44 99 CYS A CA 1
ATOM 799 C C . CYS A 1 99 ? 6.789 10.773 10.922 1.00 88.44 99 CYS A C 1
ATOM 801 O O . CYS A 1 99 ? 6.115 10.842 9.892 1.00 88.44 99 CYS A O 1
ATOM 803 N N . SER A 1 100 ? 6.655 11.648 11.923 1.00 89.44 100 SER A N 1
ATOM 804 C CA . SER A 1 100 ? 5.726 12.776 11.861 1.00 89.44 100 SER A CA 1
ATOM 805 C C . SER A 1 100 ? 6.117 13.786 10.777 1.00 89.44 100 SER A C 1
ATOM 807 O O . SER A 1 100 ? 5.245 14.263 10.050 1.00 89.44 100 SER A O 1
ATOM 809 N N . ALA A 1 101 ? 7.416 14.059 10.609 1.00 89.69 101 ALA A N 1
ATOM 810 C CA . ALA A 1 101 ? 7.921 14.952 9.576 1.00 89.69 101 ALA A CA 1
ATOM 811 C C . ALA A 1 101 ? 7.643 14.384 8.179 1.00 89.69 101 ALA A C 1
ATOM 813 O O . ALA A 1 101 ? 7.105 15.099 7.336 1.00 89.69 101 ALA A O 1
ATOM 814 N N . ILE A 1 102 ? 7.897 13.088 7.968 1.00 90.62 102 ILE A N 1
ATOM 815 C CA . ILE A 1 102 ? 7.609 12.398 6.701 1.00 90.62 102 ILE A CA 1
ATOM 816 C C . ILE A 1 102 ? 6.118 12.480 6.362 1.00 90.62 102 ILE A C 1
ATOM 818 O O . ILE A 1 102 ? 5.761 12.891 5.261 1.00 90.62 102 ILE A O 1
ATOM 822 N N . LEU A 1 103 ? 5.239 12.141 7.310 1.00 91.19 103 LEU A N 1
ATOM 823 C CA . LEU A 1 103 ? 3.792 12.157 7.081 1.00 91.19 103 LEU A CA 1
ATOM 824 C C . LEU A 1 103 ? 3.264 13.568 6.780 1.00 91.19 103 LEU A C 1
ATOM 826 O O . LEU A 1 103 ? 2.343 13.735 5.985 1.00 91.19 103 LEU A O 1
ATOM 830 N N . GLN A 1 104 ? 3.858 14.590 7.399 1.00 92.44 104 GLN A N 1
ATOM 831 C CA . GLN A 1 104 ? 3.518 15.994 7.167 1.00 92.44 104 GLN A CA 1
ATOM 832 C C . GLN A 1 104 ? 4.223 16.594 5.940 1.00 92.44 104 GLN A C 1
ATOM 834 O O . GLN A 1 104 ? 4.089 17.796 5.707 1.00 92.44 104 GLN A O 1
ATOM 839 N N . ASN A 1 105 ? 4.976 15.798 5.168 1.00 90.38 105 ASN A N 1
ATOM 840 C CA . ASN A 1 105 ? 5.839 16.260 4.074 1.00 90.38 105 ASN A CA 1
ATOM 841 C C . ASN A 1 105 ? 6.779 17.408 4.492 1.00 90.38 105 ASN A C 1
ATOM 843 O O . ASN A 1 105 ? 7.106 18.296 3.703 1.00 90.38 105 ASN A O 1
ATOM 847 N N . LYS A 1 106 ? 7.200 17.403 5.757 1.00 89.88 106 LYS A N 1
ATOM 848 C CA . LYS A 1 106 ? 8.199 18.309 6.314 1.00 89.88 106 LYS A CA 1
ATOM 849 C C . LYS A 1 106 ? 9.571 17.660 6.217 1.00 89.88 106 LYS A C 1
ATOM 851 O O . LYS A 1 106 ? 9.709 16.439 6.232 1.00 89.88 106 LYS A O 1
ATOM 856 N N . LEU A 1 107 ? 10.603 18.494 6.147 1.00 86.38 107 LEU A N 1
ATOM 857 C CA . LEU A 1 107 ? 11.971 18.002 6.208 1.00 86.38 107 LEU A CA 1
ATOM 858 C C . LEU A 1 107 ? 12.232 17.435 7.617 1.00 86.38 107 LEU A C 1
ATOM 860 O O . LEU A 1 107 ? 12.022 18.172 8.586 1.00 86.38 107 LEU A O 1
ATOM 864 N N . PRO A 1 108 ? 12.667 16.169 7.760 1.00 82.25 108 PRO A N 1
ATOM 865 C CA . PRO A 1 108 ? 13.033 15.644 9.066 1.00 82.25 108 PRO A CA 1
ATOM 866 C C . PRO A 1 108 ? 14.255 16.402 9.610 1.00 82.25 108 PRO A C 1
ATOM 868 O O . PRO A 1 108 ? 15.077 16.893 8.822 1.00 82.25 108 PRO A O 1
ATOM 871 N N . PRO A 1 109 ? 14.396 16.513 10.943 1.00 80.94 109 PRO A N 1
ATOM 872 C CA . PRO A 1 109 ? 15.586 17.083 11.556 1.00 80.94 109 PRO A CA 1
ATOM 873 C C . PR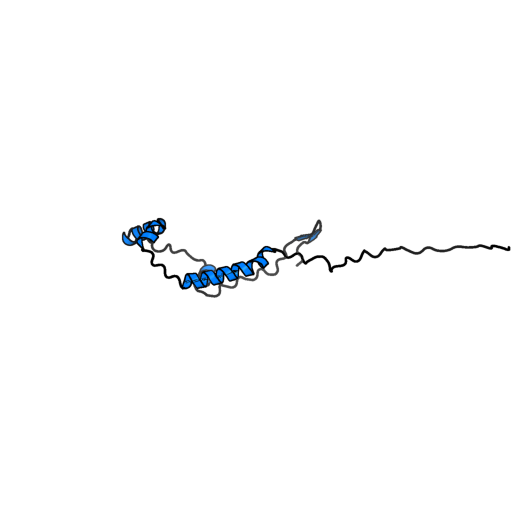O A 1 109 ? 16.835 16.404 10.995 1.00 80.94 109 PRO A C 1
ATOM 875 O O . PRO A 1 109 ? 16.920 15.178 10.943 1.00 80.94 109 PRO A O 1
ATOM 878 N N . LYS A 1 110 ? 17.813 17.197 10.546 1.00 79.25 110 LYS A N 1
ATOM 879 C CA . LYS A 1 110 ? 19.090 16.635 10.106 1.00 79.25 110 LYS A CA 1
ATOM 880 C C . LYS A 1 110 ? 19.766 16.010 11.317 1.00 79.25 110 LYS A C 1
ATOM 882 O O . LYS A 1 110 ? 20.147 16.724 12.246 1.00 79.25 110 LYS A O 1
ATOM 887 N N . PHE A 1 111 ? 19.929 14.694 11.291 1.00 75.75 111 PHE A N 1
ATOM 888 C CA . PHE A 1 111 ? 20.818 14.033 12.229 1.00 75.75 111 PHE A CA 1
ATOM 889 C C . PHE A 1 111 ? 22.240 14.548 11.996 1.00 75.75 111 PHE A C 1
ATOM 891 O O . PHE A 1 111 ? 22.611 14.867 10.861 1.00 75.75 111 PHE A O 1
ATOM 898 N N . LYS A 1 112 ? 23.028 14.680 13.068 1.00 82.12 112 LYS A N 1
ATOM 899 C CA . LYS A 1 112 ? 24.450 14.999 12.913 1.00 82.12 112 LYS A CA 1
ATOM 900 C C . LYS A 1 112 ? 25.069 13.923 12.030 1.00 82.12 112 LYS A C 1
ATOM 902 O O . LYS A 1 112 ? 24.801 12.743 12.248 1.00 82.12 112 LYS A O 1
ATOM 907 N N . ASP A 1 113 ? 25.867 14.346 11.057 1.00 81.69 113 ASP A N 1
ATOM 908 C CA . AS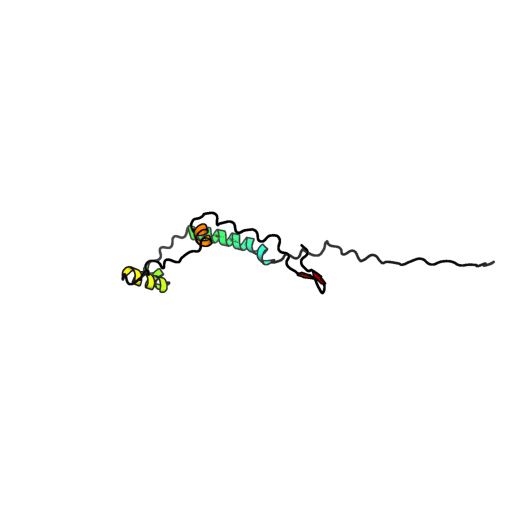P A 1 113 ? 26.701 13.412 10.316 1.00 81.69 113 ASP A CA 1
ATOM 909 C C . ASP A 1 113 ? 27.593 12.694 11.345 1.00 81.69 113 ASP A C 1
ATOM 911 O O . ASP A 1 113 ? 28.306 13.381 12.088 1.00 81.69 113 ASP A O 1
ATOM 915 N N . PRO A 1 114 ? 27.526 11.354 11.467 1.00 75.25 114 PRO A N 1
ATOM 916 C CA . PRO A 1 114 ? 28.440 10.609 12.330 1.00 75.25 114 PRO A CA 1
ATOM 917 C C . PRO A 1 114 ? 29.912 10.787 11.917 1.00 75.25 114 PRO A C 1
ATOM 919 O O . PRO A 1 114 ? 30.802 10.378 12.661 1.00 75.25 114 PRO A O 1
ATOM 922 N N . GLY A 1 115 ? 30.171 11.439 10.780 1.00 79.06 115 GLY A N 1
ATOM 923 C CA . GLY A 1 115 ? 31.485 11.624 10.198 1.00 79.06 115 GLY A CA 1
ATOM 924 C C . GLY A 1 115 ? 31.811 10.472 9.257 1.00 79.06 115 GLY A C 1
ATOM 925 O O . GLY A 1 115 ? 31.011 9.558 9.040 1.00 79.06 115 GLY A O 1
ATOM 926 N N . SER A 1 116 ? 33.014 10.498 8.691 1.00 79.06 116 SER A N 1
ATOM 927 C CA . SER A 1 116 ? 33.521 9.369 7.921 1.00 79.06 116 SER A CA 1
ATOM 928 C C . SER A 1 116 ? 33.713 8.168 8.845 1.00 79.06 116 SER A C 1
ATOM 930 O O . SER A 1 116 ? 34.592 8.174 9.706 1.00 79.06 116 SER A O 1
ATOM 932 N N . PHE A 1 117 ? 32.904 7.129 8.661 1.00 75.00 117 PHE A N 1
ATOM 933 C CA . PHE A 1 117 ? 33.172 5.823 9.246 1.00 75.00 117 PHE A CA 1
ATOM 934 C C . PHE A 1 117 ? 33.931 4.984 8.223 1.00 75.00 117 PHE A C 1
ATOM 936 O O . PHE A 1 117 ? 33.584 4.957 7.042 1.00 75.00 117 PHE A O 1
ATOM 943 N N . SER A 1 118 ? 34.979 4.307 8.676 1.00 80.56 118 SER A N 1
ATOM 944 C CA . SER A 1 118 ? 35.693 3.345 7.853 1.00 80.56 118 SER A CA 1
ATOM 945 C C . SER A 1 118 ? 35.280 1.945 8.285 1.00 80.56 118 SER A C 1
ATOM 947 O O . SER A 1 118 ? 35.279 1.601 9.469 1.00 80.56 118 SER A O 1
ATOM 949 N N . ILE A 1 119 ? 34.819 1.168 7.309 1.00 85.44 119 ILE A N 1
ATOM 950 C CA . ILE A 1 119 ? 34.385 -0.208 7.516 1.00 85.44 119 ILE A CA 1
ATOM 951 C C . ILE A 1 119 ? 35.608 -1.084 7.247 1.00 85.44 119 ILE A C 1
ATOM 953 O O . ILE A 1 119 ? 36.087 -1.079 6.109 1.00 85.44 119 ILE A O 1
ATOM 957 N N . PRO A 1 120 ? 36.119 -1.832 8.238 1.00 87.19 120 PRO A N 1
ATOM 958 C CA . PRO A 1 120 ?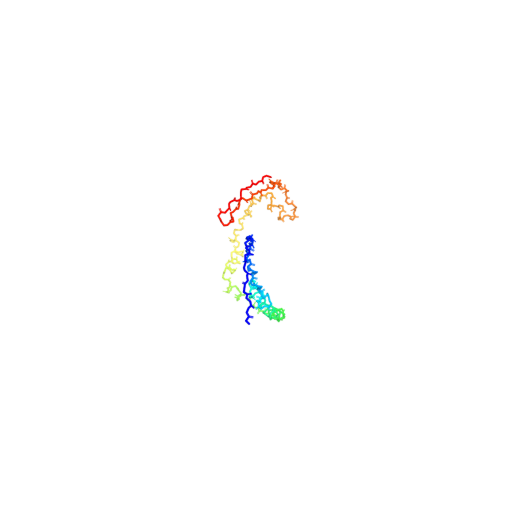 37.216 -2.754 7.989 1.00 87.19 120 PRO A CA 1
ATOM 959 C C . PRO A 1 120 ? 36.781 -3.786 6.948 1.00 87.19 120 PRO A C 1
ATOM 961 O O . PRO A 1 120 ? 35.646 -4.274 6.974 1.00 87.19 120 PRO A O 1
ATOM 964 N N . CYS A 1 121 ? 37.670 -4.114 6.015 1.00 89.00 121 CYS A N 1
ATOM 965 C CA . CYS A 1 121 ? 37.374 -5.090 4.975 1.00 89.00 121 CYS A CA 1
ATOM 966 C C . CYS A 1 121 ? 38.533 -6.062 4.769 1.00 89.00 121 CYS A C 1
ATOM 968 O O . CYS A 1 121 ? 39.700 -5.732 4.975 1.00 89.00 121 CYS A O 1
ATOM 970 N N . THR A 1 122 ? 38.197 -7.279 4.353 1.00 91.75 122 THR A N 1
ATOM 971 C CA . THR A 1 122 ? 39.172 -8.328 4.049 1.00 91.75 122 THR A CA 1
ATOM 972 C C . THR A 1 122 ? 39.074 -8.662 2.569 1.00 91.75 122 THR A C 1
ATOM 974 O O . THR A 1 122 ? 37.989 -8.963 2.066 1.00 91.75 122 THR A O 1
ATOM 977 N N . ILE A 1 123 ? 40.200 -8.611 1.859 1.00 89.44 123 ILE A N 1
ATOM 978 C CA . ILE A 1 123 ? 40.297 -9.011 0.453 1.00 89.44 123 ILE A CA 1
ATOM 979 C C . ILE A 1 123 ? 41.253 -10.202 0.386 1.00 89.44 123 ILE A C 1
ATOM 981 O O . ILE A 1 123 ? 42.448 -10.076 0.657 1.00 89.44 123 ILE A O 1
ATOM 985 N N . GLY A 1 124 ? 40.726 -11.382 0.055 1.00 88.62 124 GLY A N 1
ATOM 986 C CA . GLY A 1 124 ? 41.489 -12.628 0.169 1.00 88.62 124 GLY A CA 1
ATOM 987 C C . GLY A 1 124 ? 41.864 -12.907 1.628 1.00 88.62 124 GLY A C 1
ATOM 988 O O . GLY A 1 124 ? 40.987 -12.950 2.483 1.00 88.62 124 GLY A O 1
ATOM 989 N N . GLU A 1 125 ? 43.158 -13.059 1.910 1.00 89.44 125 GLU A N 1
ATOM 990 C CA . GLU A 1 125 ? 43.698 -13.223 3.274 1.00 89.44 125 GLU A CA 1
ATOM 991 C C . GLU A 1 125 ? 44.206 -11.904 3.886 1.00 89.44 125 GLU A C 1
ATOM 993 O O . GLU A 1 125 ? 44.681 -11.873 5.021 1.00 89.44 125 GLU A O 1
ATOM 998 N N . THR A 1 126 ? 44.115 -10.794 3.148 1.00 83.56 126 THR A N 1
ATOM 999 C CA . THR A 1 126 ? 44.612 -9.488 3.600 1.00 83.56 126 THR A CA 1
ATOM 1000 C C . THR A 1 126 ? 43.511 -8.683 4.283 1.00 83.56 126 THR A C 1
ATOM 1002 O O . THR A 1 126 ? 42.443 -8.476 3.707 1.00 83.56 126 THR A O 1
ATOM 1005 N N . ASN A 1 127 ? 43.770 -8.236 5.516 1.00 87.56 127 ASN A N 1
ATOM 1006 C CA . ASN A 1 127 ? 42.858 -7.402 6.300 1.00 87.56 127 ASN A CA 1
ATOM 1007 C C . ASN A 1 127 ? 43.259 -5.929 6.191 1.00 87.56 127 ASN A C 1
ATOM 1009 O O . ASN A 1 127 ? 44.407 -5.576 6.457 1.00 87.56 127 ASN A O 1
ATOM 1013 N N . PHE A 1 128 ? 42.298 -5.080 5.842 1.00 85.56 128 PHE A N 1
ATOM 1014 C CA . PHE A 1 128 ? 42.428 -3.631 5.842 1.00 85.56 128 PHE A CA 1
ATOM 1015 C C . PHE A 1 128 ? 41.671 -3.089 7.049 1.00 85.56 128 PHE A C 1
ATOM 1017 O O . PHE A 1 128 ? 40.436 -3.100 7.084 1.00 85.56 128 PHE A O 1
ATOM 1024 N N . GLU A 1 129 ? 42.418 -2.640 8.056 1.00 81.38 129 GLU A N 1
ATOM 1025 C CA . GLU A 1 129 ? 41.839 -1.879 9.156 1.00 81.38 129 GLU A CA 1
ATOM 1026 C C . GLU A 1 129 ? 41.581 -0.427 8.749 1.00 81.38 129 GLU A C 1
ATOM 1028 O O . GLU A 1 129 ? 42.213 0.137 7.856 1.00 81.38 129 GLU A O 1
ATOM 1033 N N . SER A 1 130 ? 40.602 0.163 9.426 1.00 70.62 130 SER A N 1
ATOM 1034 C CA . SER A 1 130 ? 40.188 1.550 9.269 1.00 70.62 130 SER A CA 1
ATOM 1035 C C . SER A 1 130 ? 41.332 2.520 9.608 1.00 70.62 130 SER A C 1
ATOM 1037 O O . SER A 1 130 ? 41.656 2.685 10.782 1.00 70.62 130 SER A O 1
ATOM 1039 N N . SER A 1 131 ? 41.877 3.229 8.617 1.00 63.66 131 SER A N 1
ATOM 1040 C CA . SER A 1 131 ? 42.727 4.412 8.842 1.00 63.66 131 SER A CA 1
ATOM 1041 C C . SER A 1 131 ? 41.873 5.684 8.932 1.00 63.66 131 SER A C 1
ATOM 1043 O O . SER A 1 131 ? 40.962 5.852 8.118 1.00 63.66 131 SER A O 1
ATOM 1045 N N . MET A 1 132 ? 42.165 6.542 9.921 1.00 50.03 132 MET A N 1
ATOM 1046 C CA . MET A 1 132 ? 41.573 7.884 10.097 1.00 50.03 132 MET A CA 1
ATOM 1047 C C . MET A 1 132 ? 41.906 8.838 8.950 1.00 50.03 132 MET A C 1
ATOM 1049 O O . MET A 1 132 ? 43.037 8.746 8.420 1.00 50.03 132 MET A O 1
#

pLDDT: mean 73.85, std 18.46, range [28.67, 95.56]

Sequence (132 aa):
MEEAQNQNEEEIHDGIIGSPPKLNLNAIPPYIPYPKRILKTNLDKQFGKLLEISKKIHVNIPYIDVLSQMPSYAKFLKEAISNKMKWEDGDIMKLNEECSAILQNKLPPKFKDPGSFSIPCTIGETNFESSM

Foldseek 3Di:
DDDDDDDDDDDDDDDDPDDPDDDPPPPDDPPDPPPVVVVCPVVVVVVVVVVVVVVVDDDDDPPVVVCVVPVVVVVVVVCVVVVVPPPVVPPPPPDDQQVVCVVVVHDGPDDPDPPDDDDWDDDPNDTDDDDD

Radius of gyration: 38.29 Å; chains: 1; bounding box: 117×46×66 Å

Organism: Sesamum radiatum (NCBI:txid300843)